Protein AF-A0A1I9GCJ0-F1 (afdb_monomer_lite)

Radius of gyration: 12.59 Å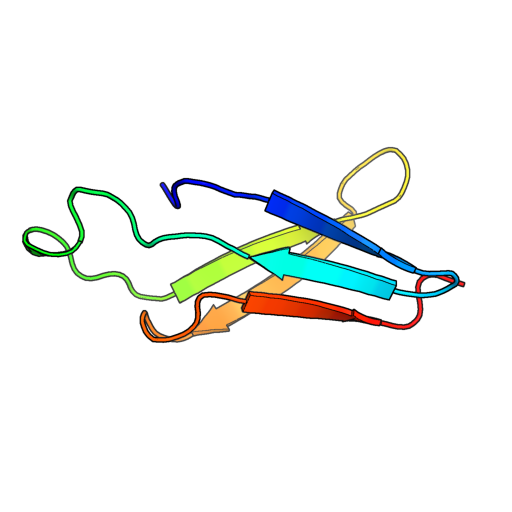; chains: 1; bounding box: 32×18×31 Å

Secondary structure (DSSP, 8-state):
--EEEEEEEETTEEEEEEEPPTTTTTS---EEEEEE-SSS--EEEEEESTT--EEEEE---

Organism: Brugia malayi (NCBI:txid6279)

Sequence (61 aa):
MPENVHWKTDDNSITLWWDPPATADEILVRGYTISYGIGTPNRRVIIEGANTNAFTINKLS

InterPro domains:
  IPR003961 Fibronectin type III [cd00063] (2-61)
  IPR013783 Immunoglobulin-like fold [G3DSA:2.60.40.10] (1-61)
  IPR036116 Fibronectin type III superfamily [SSF49265] (2-60)

Structure (mmCIF, N/CA/C/O backbone):
data_AF-A0A1I9GCJ0-F1
#
_entry.id   AF-A0A1I9GCJ0-F1
#
loop_
_atom_site.group_PDB
_atom_site.id
_atom_site.type_symbol
_atom_site.label_atom_id
_atom_site.label_alt_id
_atom_site.label_comp_id
_atom_site.label_asym_id
_atom_site.label_entity_id
_atom_site.label_seq_id
_atom_site.pdbx_PDB_ins_code
_atom_site.Cartn_x
_atom_site.Cartn_y
_atom_site.Cartn_z
_atom_site.occupancy
_atom_site.B_iso_or_equiv
_atom_site.auth_seq_id
_atom_site.auth_comp_id
_atom_site.auth_asym_id
_atom_site.auth_atom_id
_atom_site.pdbx_PDB_model_num
ATOM 1 N N . MET A 1 1 ? -7.886 8.489 5.550 1.00 89.50 1 MET A N 1
ATOM 2 C CA . MET A 1 1 ? -6.866 8.155 4.525 1.00 89.50 1 MET A CA 1
ATOM 3 C C . MET A 1 1 ? -5.796 7.305 5.198 1.00 89.50 1 MET A C 1
ATOM 5 O O . MET A 1 1 ? -5.737 7.405 6.415 1.00 89.50 1 MET A O 1
ATOM 9 N N . PRO A 1 2 ? -5.035 6.449 4.493 1.00 95.38 2 PRO A N 1
ATOM 10 C CA . PRO A 1 2 ? -3.935 5.722 5.128 1.00 95.38 2 PRO A CA 1
ATOM 11 C C . PRO A 1 2 ? -2.916 6.701 5.720 1.00 95.38 2 PRO A C 1
ATOM 13 O O . PRO A 1 2 ? -2.726 7.797 5.183 1.00 95.38 2 PRO A O 1
ATOM 16 N N . GLU A 1 3 ? -2.288 6.303 6.816 1.00 96.69 3 GLU A N 1
ATOM 17 C CA . GLU A 1 3 ? -1.330 7.117 7.565 1.00 96.69 3 GLU A CA 1
ATOM 18 C C . GLU A 1 3 ? 0.079 6.541 7.448 1.00 96.69 3 GLU A C 1
ATOM 20 O O . GLU A 1 3 ? 0.266 5.443 6.926 1.00 96.69 3 GLU A O 1
ATOM 25 N N . ASN A 1 4 ? 1.085 7.315 7.869 1.00 97.06 4 ASN A N 1
ATOM 26 C CA . ASN A 1 4 ? 2.493 6.899 7.898 1.00 97.06 4 ASN A CA 1
ATOM 27 C C . ASN A 1 4 ? 2.964 6.205 6.606 1.00 97.06 4 ASN A C 1
ATOM 29 O O . ASN A 1 4 ? 3.733 5.243 6.637 1.00 97.06 4 ASN A O 1
ATOM 33 N N . VAL A 1 5 ? 2.489 6.696 5.456 1.00 96.88 5 VAL A N 1
ATOM 34 C CA . VAL A 1 5 ? 2.813 6.123 4.150 1.00 96.88 5 VAL A CA 1
ATOM 35 C C . VAL A 1 5 ? 4.295 6.338 3.870 1.00 96.88 5 VAL A C 1
ATOM 37 O O . VAL A 1 5 ? 4.761 7.474 3.780 1.00 96.88 5 VAL A O 1
ATOM 40 N N . HIS A 1 6 ? 5.029 5.246 3.700 1.00 97.06 6 HIS A N 1
ATOM 41 C CA . HIS A 1 6 ? 6.451 5.267 3.388 1.00 97.06 6 HIS A CA 1
ATOM 42 C C . HIS A 1 6 ? 6.796 4.200 2.354 1.00 97.06 6 HIS A C 1
ATOM 44 O O . HIS A 1 6 ? 6.021 3.280 2.083 1.00 97.06 6 HIS A O 1
ATOM 50 N N . TRP A 1 7 ? 7.960 4.345 1.729 1.00 97.00 7 TRP A N 1
ATOM 51 C CA . TRP A 1 7 ? 8.392 3.450 0.668 1.00 97.00 7 TRP A CA 1
ATOM 52 C C . TRP A 1 7 ? 9.895 3.230 0.672 1.00 97.00 7 TRP A C 1
ATOM 54 O O . TRP A 1 7 ? 10.674 4.045 1.166 1.00 97.00 7 TRP A O 1
ATOM 64 N N . LYS A 1 8 ? 10.293 2.120 0.057 1.00 97.06 8 LYS A N 1
ATOM 65 C CA . LYS A 1 8 ? 11.677 1.785 -0.258 1.00 97.06 8 LYS A CA 1
ATOM 66 C C . LYS A 1 8 ? 11.751 1.349 -1.711 1.00 97.06 8 LYS A C 1
ATOM 68 O O . LYS A 1 8 ? 10.939 0.542 -2.162 1.00 97.06 8 LYS A O 1
ATOM 73 N N . THR A 1 9 ? 12.735 1.875 -2.422 1.00 94.56 9 THR A N 1
ATOM 74 C CA . THR A 1 9 ? 13.020 1.512 -3.808 1.00 94.56 9 THR A CA 1
ATOM 75 C C . THR A 1 9 ? 14.195 0.543 -3.877 1.00 94.56 9 THR A C 1
ATOM 77 O O . THR A 1 9 ? 15.099 0.597 -3.041 1.00 94.56 9 THR A O 1
ATOM 80 N N . ASP A 1 10 ? 14.178 -0.306 -4.892 1.00 92.50 10 ASP A N 1
ATOM 81 C CA . ASP A 1 10 ? 15.300 -1.131 -5.345 1.00 92.50 10 ASP A CA 1
ATOM 82 C C . ASP A 1 10 ? 15.417 -0.997 -6.876 1.00 92.50 10 ASP A C 1
ATOM 84 O O . ASP A 1 10 ? 14.580 -0.330 -7.494 1.00 92.50 10 ASP A O 1
ATOM 88 N N . ASP A 1 11 ? 16.396 -1.653 -7.498 1.00 91.31 11 ASP A N 1
ATOM 89 C CA . ASP A 1 11 ? 16.722 -1.528 -8.929 1.00 91.31 11 ASP A CA 1
ATOM 90 C C . ASP A 1 11 ? 15.520 -1.739 -9.868 1.00 91.31 11 ASP A C 1
ATOM 92 O O . ASP A 1 11 ? 15.460 -1.161 -10.952 1.00 91.31 11 ASP A O 1
ATOM 96 N N . ASN A 1 12 ? 14.547 -2.568 -9.471 1.00 93.25 12 ASN A N 1
ATOM 97 C CA . ASN A 1 12 ? 13.377 -2.884 -10.295 1.00 93.25 12 ASN A CA 1
ATOM 98 C C . ASN A 1 12 ? 12.055 -2.987 -9.511 1.00 93.25 12 ASN A C 1
ATOM 100 O O . ASN A 1 12 ? 11.092 -3.628 -9.956 1.00 93.25 12 ASN A O 1
ATOM 104 N N . SER A 1 13 ? 12.006 -2.413 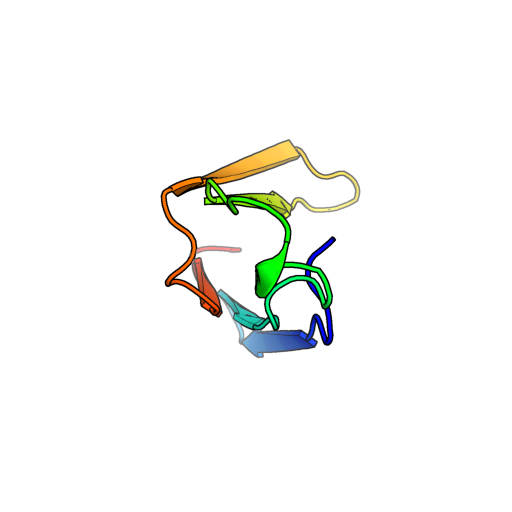-8.308 1.00 94.31 13 SER A N 1
ATOM 105 C CA . SER A 1 13 ? 10.816 -2.508 -7.463 1.00 94.31 13 SER A CA 1
ATOM 106 C C . SER A 1 13 ? 10.655 -1.328 -6.513 1.00 94.31 13 SER A C 1
ATOM 108 O O . SER A 1 13 ? 11.610 -0.632 -6.172 1.00 94.31 13 SER A O 1
ATOM 110 N N . ILE A 1 14 ? 9.418 -1.121 -6.070 1.00 95.50 14 ILE A N 1
ATOM 111 C CA . ILE A 1 14 ? 9.077 -0.206 -4.981 1.00 95.50 14 ILE A CA 1
ATOM 112 C C . ILE A 1 14 ? 8.212 -0.982 -4.002 1.00 95.50 14 ILE A C 1
ATOM 114 O O . ILE A 1 14 ? 7.165 -1.500 -4.384 1.00 95.50 14 ILE A O 1
ATOM 118 N N . THR A 1 15 ? 8.621 -1.032 -2.739 1.00 97.38 15 THR A N 1
ATOM 119 C CA . THR A 1 15 ? 7.760 -1.512 -1.656 1.00 97.38 15 THR A CA 1
ATOM 120 C C . THR A 1 15 ? 7.190 -0.325 -0.899 1.00 97.38 15 THR A C 1
ATOM 122 O O . THR A 1 15 ? 7.923 0.597 -0.548 1.00 97.38 15 THR A O 1
ATOM 125 N N . LEU A 1 16 ? 5.879 -0.349 -0.691 1.00 97.69 16 LEU A N 1
ATOM 126 C CA . LEU A 1 16 ? 5.090 0.625 0.051 1.00 97.69 16 LEU A CA 1
ATOM 127 C C . LEU A 1 16 ? 4.651 0.000 1.371 1.00 97.69 16 LEU A C 1
ATOM 129 O O . LEU A 1 16 ? 4.306 -1.182 1.396 1.00 97.69 16 LEU A O 1
ATOM 133 N N . TRP A 1 17 ? 4.583 0.817 2.413 1.00 98.12 17 TRP A N 1
ATOM 134 C CA . TRP A 1 17 ? 3.974 0.494 3.698 1.00 98.12 17 TRP A CA 1
ATOM 135 C C . TRP A 1 17 ? 3.107 1.660 4.162 1.00 98.12 17 TRP A C 1
ATOM 137 O O . TRP A 1 17 ? 3.382 2.815 3.824 1.00 98.12 17 TRP A O 1
ATOM 147 N N . TRP A 1 18 ? 2.058 1.359 4.914 1.00 97.75 18 TRP A N 1
ATOM 148 C CA . TRP A 1 18 ? 1.137 2.349 5.462 1.00 97.75 18 TRP A CA 1
ATOM 149 C C . TRP A 1 18 ? 0.458 1.822 6.720 1.00 97.75 18 TRP A C 1
ATOM 151 O O . TRP A 1 18 ? 0.303 0.617 6.886 1.00 97.75 18 TRP A O 1
ATOM 161 N N . ASP A 1 19 ? -0.021 2.730 7.555 1.00 97.06 19 ASP A N 1
ATOM 162 C CA . ASP A 1 19 ? -0.941 2.427 8.642 1.00 97.06 19 ASP A CA 1
ATOM 163 C C . ASP A 1 19 ? -2.394 2.644 8.186 1.00 97.06 19 ASP A C 1
ATOM 165 O O . ASP A 1 19 ? -2.660 3.429 7.259 1.00 97.06 19 ASP A O 1
ATOM 169 N N . PRO A 1 20 ? -3.370 1.946 8.794 1.00 96.19 20 PRO A N 1
ATOM 170 C CA . PRO A 1 20 ? -4.777 2.249 8.567 1.00 96.19 20 PRO A CA 1
ATOM 171 C C . PRO A 1 20 ? -5.106 3.697 8.989 1.00 96.19 20 PRO A C 1
ATOM 173 O O . PRO A 1 20 ? -4.360 4.303 9.755 1.00 96.19 20 PRO A O 1
ATOM 176 N N . PRO A 1 21 ? -6.223 4.278 8.511 1.00 95.38 21 PRO A N 1
ATOM 177 C CA . PRO A 1 21 ? -6.687 5.579 8.997 1.00 95.38 21 PRO A CA 1
ATOM 178 C C . PRO A 1 21 ? -6.887 5.575 10.519 1.00 95.38 21 PRO A C 1
ATOM 180 O O . PRO A 1 21 ? -7.424 4.596 11.034 1.00 95.38 21 PRO A O 1
ATOM 183 N N . ALA A 1 22 ? 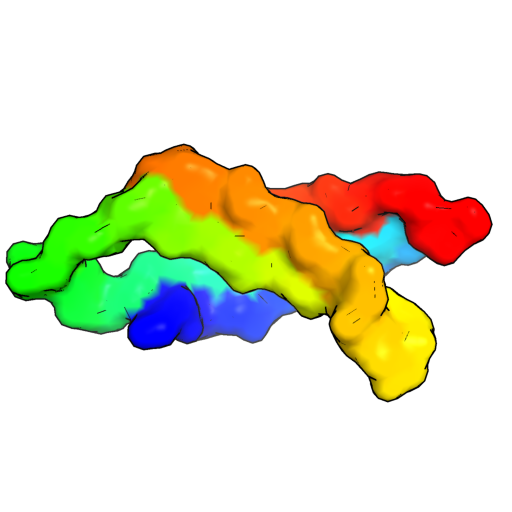-6.602 6.679 11.221 1.00 95.56 22 ALA A N 1
ATOM 184 C CA . ALA A 1 22 ? -6.862 6.780 12.666 1.00 95.56 22 ALA A CA 1
ATOM 185 C C . ALA A 1 22 ? -8.328 6.500 13.059 1.00 95.56 22 ALA A C 1
ATOM 187 O O . ALA A 1 22 ? -8.608 6.078 14.173 1.00 95.56 22 ALA A O 1
ATOM 188 N N . THR A 1 23 ? -9.271 6.700 12.134 1.00 95.25 23 THR A N 1
ATOM 189 C CA . THR A 1 23 ? -10.699 6.419 12.331 1.00 95.25 23 THR A CA 1
ATOM 190 C C . THR A 1 23 ? -11.098 4.975 12.014 1.00 95.25 23 THR A C 1
ATOM 192 O O . THR A 1 23 ? -12.288 4.684 11.949 1.00 95.25 23 THR A O 1
ATOM 195 N N . ALA A 1 24 ? -10.157 4.052 11.781 1.00 91.69 24 ALA A N 1
ATOM 196 C CA . ALA A 1 24 ? -10.464 2.672 11.383 1.00 91.69 24 ALA A CA 1
ATOM 197 C C . ALA A 1 24 ? -11.325 1.894 12.399 1.00 91.69 24 ALA A C 1
ATOM 199 O O . ALA A 1 24 ? -11.991 0.939 12.008 1.00 91.69 24 ALA A O 1
ATOM 200 N N . ASP A 1 25 ? -11.370 2.330 13.660 1.00 92.56 25 ASP A N 1
ATOM 201 C CA . ASP A 1 25 ? -12.270 1.771 14.680 1.00 92.56 25 ASP A CA 1
ATOM 202 C C . ASP A 1 25 ? -13.719 2.286 14.555 1.00 92.56 25 ASP A C 1
ATOM 204 O O . ASP A 1 25 ? -14.657 1.677 15.067 1.00 92.56 25 ASP A O 1
ATOM 208 N N . GLU A 1 26 ? -13.923 3.397 13.846 1.00 95.50 26 GLU A N 1
ATOM 209 C CA . GLU A 1 26 ? -15.221 4.048 13.626 1.00 95.50 26 GLU A CA 1
ATOM 210 C C . GLU A 1 26 ? -15.785 3.773 12.224 1.00 95.50 26 GLU A C 1
ATOM 212 O O . GLU A 1 26 ? -16.989 3.909 11.990 1.00 95.50 26 GLU A O 1
ATOM 217 N N . ILE A 1 27 ? -14.925 3.398 11.269 1.00 92.62 27 ILE A N 1
ATOM 218 C CA . ILE A 1 27 ? -15.297 3.177 9.870 1.00 92.62 27 ILE A CA 1
ATOM 219 C C . ILE A 1 27 ? -14.832 1.818 9.350 1.00 92.62 27 ILE A C 1
ATOM 221 O O . ILE A 1 27 ? -13.728 1.357 9.613 1.00 92.62 27 ILE A O 1
ATOM 225 N N . LEU A 1 28 ? -15.648 1.203 8.490 1.00 93.75 28 LEU A N 1
ATOM 226 C CA . LEU A 1 28 ? -15.238 -0.004 7.780 1.00 93.75 28 LEU A CA 1
ATOM 227 C C . LEU A 1 28 ? -14.282 0.342 6.630 1.00 93.75 28 LEU A C 1
ATOM 229 O O . LEU A 1 28 ? -14.702 0.844 5.582 1.00 93.75 28 LEU A O 1
ATOM 233 N N . VAL A 1 29 ? -13.008 -0.010 6.787 1.00 95.12 29 VAL A N 1
ATOM 234 C CA . VAL A 1 29 ? -12.036 0.015 5.689 1.00 95.12 29 VAL A CA 1
ATOM 235 C C . VAL A 1 29 ? -12.297 -1.171 4.756 1.00 95.12 29 VAL A C 1
ATOM 237 O O . VAL A 1 29 ? -12.151 -2.330 5.136 1.00 95.12 29 VAL A O 1
ATOM 240 N 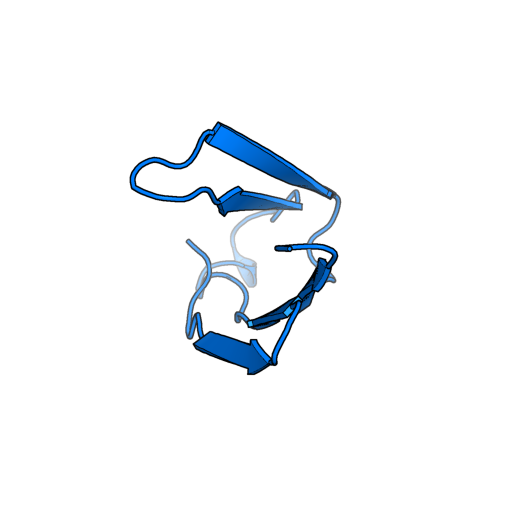N . ARG A 1 30 ? -12.688 -0.886 3.508 1.00 95.12 30 ARG A N 1
ATOM 241 C CA . ARG A 1 30 ? -12.946 -1.923 2.488 1.00 95.12 30 ARG A CA 1
ATOM 242 C C . ARG A 1 30 ? -11.695 -2.370 1.740 1.00 95.12 30 ARG A C 1
ATOM 244 O O . ARG A 1 30 ? -11.705 -3.444 1.157 1.00 95.12 30 ARG A O 1
ATOM 251 N N . GLY A 1 31 ? -10.641 -1.564 1.758 1.00 95.88 31 GLY A N 1
ATOM 252 C CA . GLY A 1 31 ? -9.428 -1.816 0.998 1.00 95.88 31 GLY A CA 1
ATOM 253 C C . GLY A 1 31 ? -8.660 -0.538 0.691 1.00 95.88 31 GLY A C 1
ATOM 254 O O . GLY A 1 31 ? -9.034 0.553 1.132 1.00 95.88 31 GLY A O 1
ATOM 255 N N . TYR A 1 32 ? -7.608 -0.680 -0.107 1.00 96.69 32 TYR A N 1
ATOM 256 C CA . TYR A 1 32 ? -6.706 0.398 -0.498 1.00 96.69 32 TYR A CA 1
ATOM 257 C C . TYR A 1 32 ? -6.545 0.446 -2.018 1.00 96.69 32 TYR A C 1
ATOM 259 O O . TYR A 1 32 ? -6.565 -0.570 -2.708 1.00 96.69 32 TYR A O 1
ATOM 267 N N . THR A 1 33 ? -6.383 1.650 -2.561 1.00 96.44 33 THR A N 1
ATOM 268 C CA . THR A 1 33 ? -6.023 1.856 -3.968 1.00 96.44 33 THR A CA 1
ATOM 269 C C . THR A 1 33 ? -4.622 2.442 -4.034 1.00 96.44 33 THR A C 1
ATOM 271 O O . THR A 1 33 ? -4.370 3.487 -3.439 1.00 96.44 33 THR A O 1
ATOM 274 N N .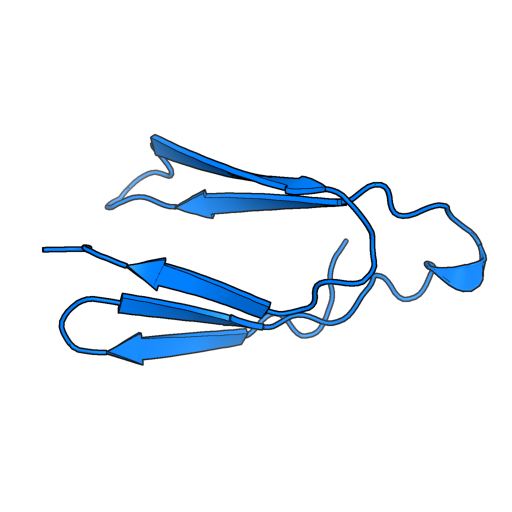 ILE A 1 34 ? -3.744 1.805 -4.806 1.00 95.38 34 ILE A N 1
ATOM 275 C CA . ILE A 1 34 ? -2.396 2.301 -5.093 1.00 95.38 34 ILE A CA 1
ATOM 276 C C . ILE A 1 34 ? -2.348 2.718 -6.560 1.00 95.38 34 ILE A C 1
ATOM 278 O O . ILE A 1 34 ? -2.604 1.902 -7.448 1.00 95.38 34 ILE A O 1
ATOM 282 N N . SER A 1 35 ? -1.999 3.978 -6.812 1.00 94.75 35 SER A N 1
ATOM 283 C CA . SER A 1 35 ? -1.822 4.530 -8.157 1.00 94.75 35 SER A CA 1
ATOM 284 C C . SER A 1 35 ? -0.363 4.922 -8.366 1.00 94.75 35 SER A C 1
ATOM 286 O O . SER A 1 35 ? 0.213 5.604 -7.522 1.00 94.75 35 SER A O 1
ATOM 288 N N . TYR A 1 36 ? 0.237 4.504 -9.481 1.00 92.38 36 TYR A N 1
ATOM 289 C CA . TYR A 1 36 ? 1.655 4.744 -9.773 1.00 92.38 36 TYR A CA 1
ATOM 290 C C . TYR A 1 36 ? 1.911 4.906 -11.278 1.00 92.38 36 TYR A C 1
ATOM 292 O O . TYR A 1 36 ? 1.091 4.516 -12.110 1.00 92.38 36 TYR A O 1
ATOM 300 N N . GLY A 1 37 ? 3.038 5.521 -11.633 1.00 90.19 37 GLY A N 1
ATOM 301 C CA . GLY A 1 37 ? 3.452 5.775 -13.015 1.00 90.19 37 GLY A CA 1
ATOM 302 C C . GLY A 1 37 ? 4.589 6.796 -13.089 1.00 90.19 37 GLY A C 1
ATOM 303 O O . GLY A 1 37 ? 4.851 7.506 -12.119 1.00 90.19 37 GLY A O 1
ATOM 304 N N . ILE A 1 38 ? 5.282 6.858 -14.228 1.00 86.12 38 ILE A N 1
ATOM 305 C CA . ILE A 1 38 ? 6.363 7.828 -14.465 1.00 86.12 38 ILE A CA 1
ATOM 306 C C . ILE A 1 38 ? 5.735 9.144 -14.932 1.00 86.12 38 ILE A C 1
ATOM 308 O O . ILE A 1 38 ? 5.009 9.165 -15.924 1.00 86.12 38 ILE A O 1
ATOM 312 N N . GLY A 1 39 ? 5.986 10.239 -14.211 1.00 88.00 39 GLY A N 1
ATOM 313 C CA . GLY A 1 39 ? 5.449 11.577 -14.503 1.00 88.00 39 GLY A CA 1
ATOM 314 C C . GLY A 1 39 ? 3.955 11.752 -14.195 1.00 88.00 39 GLY A C 1
ATOM 315 O O . GLY A 1 39 ? 3.548 12.796 -13.692 1.00 88.00 39 GLY A O 1
ATOM 316 N N . THR A 1 40 ? 3.122 10.741 -14.444 1.00 88.50 40 THR A N 1
ATOM 317 C CA . THR A 1 40 ? 1.696 10.728 -14.083 1.00 88.50 40 THR A CA 1
ATOM 318 C C . THR A 1 40 ? 1.267 9.315 -13.677 1.00 88.50 40 THR A C 1
ATOM 320 O O . THR A 1 40 ? 1.684 8.354 -14.327 1.00 88.50 40 THR A O 1
ATOM 323 N N . PRO A 1 41 ? 0.421 9.148 -12.640 1.00 89.44 41 PRO A N 1
ATOM 324 C CA . PRO A 1 41 ? -0.119 7.841 -12.280 1.00 89.44 41 PRO A CA 1
ATOM 325 C C . PRO A 1 41 ? -1.021 7.295 -13.393 1.00 89.44 41 PRO A C 1
ATOM 327 O O . PRO A 1 41 ? -2.133 7.776 -13.597 1.00 89.44 41 PRO A O 1
ATOM 330 N N . ASN A 1 42 ? -0.542 6.286 -14.116 1.00 91.94 42 ASN A N 1
ATOM 331 C CA . ASN A 1 42 ? -1.268 5.638 -15.214 1.00 91.94 42 ASN A CA 1
ATOM 332 C C . ASN A 1 42 ? -1.556 4.152 -14.950 1.00 91.94 42 ASN A C 1
ATOM 334 O O . ASN A 1 42 ? -2.225 3.500 -15.751 1.00 91.94 42 ASN A O 1
ATOM 338 N N . ARG A 1 43 ? -1.069 3.610 -13.831 1.00 94.12 43 ARG A N 1
ATOM 339 C CA . ARG A 1 43 ? -1.345 2.252 -13.356 1.00 94.12 43 ARG A CA 1
ATOM 340 C C . ARG A 1 43 ? -2.057 2.319 -12.011 1.00 94.12 43 ARG A C 1
ATOM 342 O O . ARG A 1 43 ? -1.785 3.204 -11.200 1.00 94.12 43 ARG A O 1
ATOM 349 N N . ARG A 1 44 ? -2.958 1.364 -11.773 1.00 95.44 44 ARG A N 1
ATOM 350 C CA . ARG A 1 44 ? -3.756 1.261 -10.548 1.00 95.44 44 ARG A CA 1
ATOM 351 C C . ARG A 1 44 ? -3.820 -0.184 -10.074 1.00 95.44 44 ARG A C 1
ATOM 353 O O . ARG A 1 44 ? -4.046 -1.086 -10.875 1.00 95.44 44 ARG A O 1
ATOM 360 N N . VAL A 1 45 ? -3.670 -0.377 -8.771 1.00 95.38 45 VAL A N 1
ATOM 361 C CA . VAL A 1 45 ? -3.912 -1.643 -8.075 1.00 95.38 45 VAL A CA 1
ATOM 362 C C . VAL A 1 45 ? -4.973 -1.406 -7.008 1.00 95.38 45 VAL A C 1
ATOM 364 O O . VAL A 1 45 ? -4.955 -0.380 -6.325 1.00 95.38 45 VAL A O 1
ATOM 367 N N . ILE A 1 46 ? -5.909 -2.344 -6.893 1.00 96.38 46 ILE A N 1
ATOM 368 C CA . ILE A 1 46 ? -6.927 -2.372 -5.844 1.00 96.38 46 ILE A CA 1
ATOM 369 C C . ILE A 1 46 ? -6.586 -3.543 -4.928 1.00 96.38 46 ILE A C 1
ATOM 371 O O . ILE A 1 46 ? -6.412 -4.667 -5.395 1.00 96.38 46 ILE A O 1
ATOM 375 N N . ILE A 1 47 ? -6.453 -3.249 -3.642 1.00 95.94 47 ILE A N 1
ATOM 376 C CA . ILE A 1 47 ? -6.225 -4.223 -2.582 1.00 95.94 47 ILE A CA 1
ATOM 377 C C . ILE A 1 47 ? -7.515 -4.288 -1.781 1.00 95.94 47 ILE A C 1
ATOM 379 O O . ILE A 1 47 ? -7.915 -3.291 -1.184 1.00 95.94 47 ILE A O 1
ATOM 383 N N . GLU A 1 48 ? -8.170 -5.441 -1.794 1.00 94.75 48 GLU A N 1
ATOM 384 C CA . GLU A 1 48 ? -9.401 -5.676 -1.043 1.00 94.75 48 GLU A CA 1
ATOM 385 C C . GLU A 1 48 ? -9.079 -6.070 0.405 1.00 94.75 48 GLU A C 1
ATOM 387 O O . GLU A 1 48 ? -8.163 -6.853 0.664 1.00 94.75 48 GLU A O 1
ATOM 392 N N . GLY A 1 49 ? -9.869 -5.563 1.348 1.00 89.62 49 GLY A N 1
ATOM 393 C CA . GLY A 1 49 ? -9.731 -5.840 2.776 1.00 89.62 49 GLY A CA 1
ATOM 394 C C . GLY A 1 49 ? -8.769 -4.904 3.516 1.00 89.62 49 GLY A C 1
ATOM 395 O O . GLY A 1 49 ? -7.813 -4.361 2.967 1.00 89.62 49 GLY A O 1
ATOM 396 N N . ALA A 1 50 ? -9.037 -4.716 4.809 1.00 88.56 50 ALA A N 1
ATOM 397 C CA . ALA A 1 50 ? -8.287 -3.803 5.676 1.00 88.56 50 ALA A CA 1
ATOM 398 C C . ALA A 1 50 ? -6.946 -4.369 6.176 1.00 88.56 50 ALA A C 1
ATOM 400 O O . ALA A 1 50 ? -6.095 -3.610 6.630 1.00 88.56 50 ALA A O 1
ATOM 401 N N . ASN A 1 51 ? -6.750 -5.689 6.089 1.00 88.44 51 ASN A N 1
ATOM 402 C CA . ASN A 1 51 ? -5.660 -6.410 6.761 1.00 88.44 51 ASN A CA 1
ATOM 403 C C . ASN A 1 51 ? -4.315 -6.354 6.018 1.00 88.44 51 ASN A C 1
ATOM 405 O O . ASN A 1 51 ? -3.392 -7.093 6.349 1.00 88.44 51 ASN A O 1
ATOM 409 N N . THR A 1 52 ? -4.201 -5.525 4.982 1.00 92.06 52 THR A N 1
ATOM 410 C CA . THR A 1 52 ? -2.954 -5.317 4.244 1.00 92.06 52 THR A CA 1
ATOM 411 C C . THR A 1 52 ? -2.421 -3.925 4.534 1.00 92.06 52 THR A C 1
ATOM 413 O O . THR A 1 52 ? -3.145 -2.940 4.401 1.00 92.06 52 THR A O 1
ATOM 416 N N . ASN A 1 53 ? -1.145 -3.859 4.901 1.00 96.00 53 ASN A N 1
ATOM 417 C CA . ASN A 1 53 ? -0.427 -2.633 5.244 1.00 96.00 53 ASN A CA 1
ATOM 418 C C . ASN A 1 53 ? 0.856 -2.447 4.415 1.00 96.00 53 ASN A C 1
ATOM 420 O O . ASN A 1 53 ? 1.647 -1.549 4.689 1.00 96.00 53 ASN A O 1
ATOM 424 N N . ALA A 1 54 ? 1.089 -3.323 3.432 1.00 96.69 54 ALA A N 1
ATOM 425 C CA . ALA A 1 54 ? 2.259 -3.290 2.571 1.00 96.69 54 ALA A CA 1
ATOM 426 C C . ALA A 1 54 ? 1.945 -3.803 1.161 1.00 96.69 54 ALA A C 1
ATOM 428 O O . ALA A 1 54 ? 1.107 -4.690 0.980 1.00 96.69 54 ALA A O 1
ATOM 429 N N . PHE A 1 55 ? 2.638 -3.270 0.155 1.00 96.69 55 PHE A N 1
ATOM 430 C CA . PHE A 1 55 ? 2.534 -3.733 -1.230 1.00 96.69 55 PHE A CA 1
ATOM 431 C C . PHE A 1 55 ? 3.825 -3.480 -2.005 1.00 96.69 55 PHE A C 1
ATOM 433 O O . PHE A 1 55 ? 4.379 -2.383 -1.950 1.00 96.69 55 PHE A O 1
ATOM 440 N N . THR A 1 56 ? 4.267 -4.466 -2.786 1.00 96.44 56 THR A N 1
ATOM 441 C CA . THR A 1 56 ? 5.439 -4.332 -3.659 1.00 96.44 56 THR A CA 1
ATOM 442 C C . THR A 1 56 ? 5.019 -4.242 -5.119 1.00 96.44 56 THR A C 1
ATOM 444 O O . THR A 1 56 ? 4.463 -5.180 -5.694 1.00 96.44 56 THR A O 1
ATOM 447 N N . ILE A 1 57 ? 5.348 -3.115 -5.741 1.00 95.06 57 ILE A N 1
ATOM 448 C CA . ILE A 1 57 ? 5.300 -2.937 -7.186 1.00 95.06 57 ILE A CA 1
ATOM 449 C C . ILE A 1 57 ? 6.587 -3.534 -7.761 1.00 95.06 57 ILE A C 1
ATOM 451 O O . ILE A 1 57 ? 7.682 -3.077 -7.445 1.00 95.06 57 ILE A O 1
ATOM 455 N N . ASN A 1 58 ? 6.447 -4.547 -8.612 1.00 91.94 58 ASN A N 1
ATOM 456 C CA . ASN A 1 58 ? 7.556 -5.213 -9.296 1.00 91.94 58 ASN A CA 1
ATOM 457 C C . ASN A 1 58 ? 7.606 -4.809 -10.776 1.00 91.94 58 ASN A C 1
ATOM 459 O O . ASN A 1 58 ? 6.5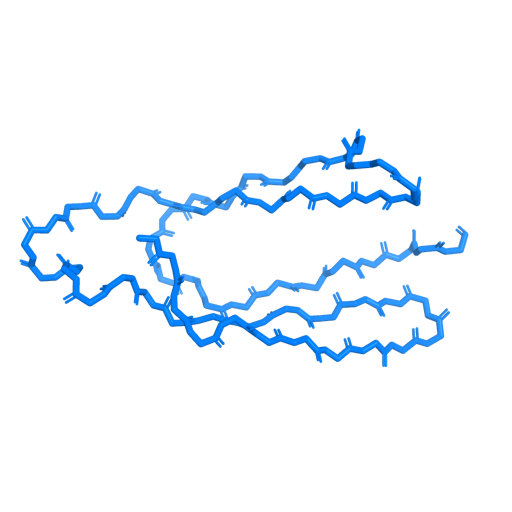92 -4.370 -11.323 1.00 91.94 58 ASN A O 1
ATOM 463 N N . LYS A 1 59 ? 8.743 -5.067 -11.439 1.00 82.50 59 LYS A N 1
ATOM 464 C CA . LYS A 1 59 ? 8.927 -4.891 -12.894 1.00 82.50 59 LYS A CA 1
ATOM 465 C C . LYS A 1 59 ? 8.689 -3.439 -13.334 1.00 82.50 59 LYS A C 1
ATOM 467 O O . LYS A 1 59 ? 7.792 -3.142 -14.126 1.00 82.50 59 LYS A O 1
ATOM 472 N N . LEU A 1 60 ? 9.470 -2.537 -12.750 1.00 78.75 60 LEU A N 1
ATOM 473 C CA . LEU A 1 60 ? 9.520 -1.113 -13.087 1.00 78.75 60 LEU A CA 1
ATOM 474 C C . LEU A 1 60 ? 10.462 -0.786 -14.264 1.00 78.75 60 LEU A C 1
ATOM 476 O O . LEU A 1 60 ? 10.429 0.343 -14.746 1.00 78.75 60 LEU A O 1
ATOM 480 N N . SER A 1 61 ? 11.248 -1.767 -14.714 1.00 67.56 61 SER A N 1
ATOM 481 C CA . SER A 1 61 ? 12.128 -1.779 -15.889 1.00 67.56 61 SER A CA 1
ATOM 482 C C . SER A 1 61 ? 11.372 -1.867 -17.206 1.00 67.56 61 SER A C 1
ATOM 484 O O . SER A 1 61 ? 10.464 -2.732 -17.271 1.00 67.56 61 SER A O 1
#

pLDDT: mean 93.33, std 5.01, range [67.56, 98.12]

Foldseek 3Di:
DWAPWDWDDDPFKIKIFTHHPPCVVVDPDQWDKDFDDDPDGPDIDTGGHDPDGMDMDGGND